Protein AF-A0A7Y2ZUD8-F1 (afdb_monomer_lite)

Sequence (60 aa):
MAKFRLDEIDHQILDMLIDNTRIPFTDIAKKLLISAGTVHVRVKKMEDAGIIKGSSLTLD

Foldseek 3Di:
DPDDDDDPLLVQLVVVCVVPVPDQLCVSCVVVVHDSVVSVVSVVVCVVVCVDVDDDDDDD

Radius of gyration: 12.05 Å; chains: 1; bounding box: 36×32×22 Å

Secondary structure (DSSP, 8-state):
-------HHHHHHHHHHHH-TT--HHHHHHHTTS-HHHHHHHHHHHHHTTSS--------

Structure (mmCIF, N/CA/C/O backbone):
data_AF-A0A7Y2ZUD8-F1
#
_entry.id   AF-A0A7Y2ZUD8-F1
#
loop_
_atom_site.group_PDB
_atom_site.id
_atom_site.type_symbol
_atom_site.label_atom_id
_atom_site.label_alt_id
_atom_site.label_comp_id
_atom_site.label_asym_id
_atom_site.label_entity_id
_atom_site.label_seq_id
_atom_site.pdbx_PDB_ins_code
_atom_site.Cartn_x
_atom_site.Cartn_y
_atom_site.Cartn_z
_atom_site.occupancy
_atom_site.B_iso_or_equiv
_atom_site.auth_seq_id
_atom_site.auth_comp_id
_atom_site.auth_asym_id
_atom_site.auth_atom_id
_atom_site.pdbx_PDB_model_num
ATOM 1 N N . MET A 1 1 ? 2.912 -25.336 4.076 1.00 45.72 1 MET A N 1
ATOM 2 C CA . MET A 1 1 ? 3.086 -23.913 3.710 1.00 45.72 1 MET A CA 1
ATOM 3 C C . MET A 1 1 ? 1.789 -23.197 4.036 1.00 45.72 1 MET A C 1
ATOM 5 O O . MET A 1 1 ? 0.746 -23.649 3.574 1.00 45.72 1 MET A O 1
ATOM 9 N N . ALA A 1 2 ? 1.816 -22.183 4.903 1.00 52.47 2 ALA A N 1
ATOM 10 C CA . ALA A 1 2 ? 0.612 -21.419 5.220 1.00 52.47 2 ALA A CA 1
ATOM 11 C C . ALA A 1 2 ? 0.130 -20.716 3.945 1.00 52.47 2 ALA A C 1
ATOM 13 O O . ALA A 1 2 ? 0.913 -20.065 3.257 1.00 52.47 2 ALA A O 1
ATOM 14 N N . LYS A 1 3 ? -1.139 -20.910 3.592 1.00 62.41 3 LYS A N 1
ATOM 15 C CA . LYS A 1 3 ? -1.747 -20.308 2.407 1.00 62.41 3 LYS A CA 1
ATOM 16 C C . LYS A 1 3 ? -1.925 -18.816 2.705 1.00 62.41 3 LYS A C 1
ATOM 18 O O . LYS A 1 3 ? -2.864 -18.451 3.407 1.00 62.41 3 LYS A O 1
ATOM 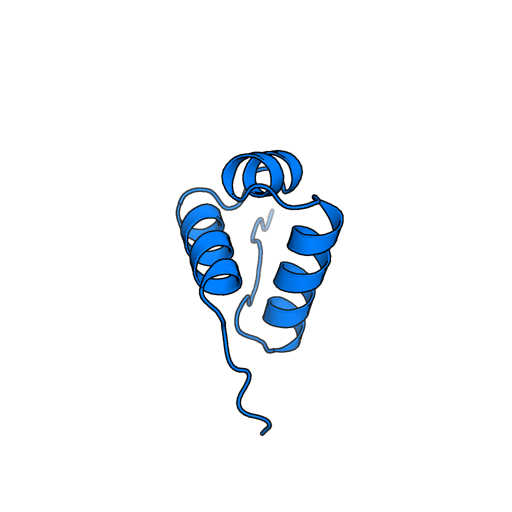23 N N . PHE A 1 4 ? -0.990 -17.976 2.263 1.00 78.00 4 PHE A N 1
ATOM 24 C CA . PHE A 1 4 ? -1.134 -16.526 2.376 1.00 78.00 4 PHE A CA 1
ATOM 25 C C . PHE A 1 4 ? -2.382 -16.116 1.591 1.00 78.00 4 PHE A C 1
ATOM 27 O O . PHE A 1 4 ? -2.491 -16.410 0.399 1.00 78.00 4 PHE A O 1
ATOM 34 N N . ARG A 1 5 ? -3.362 -15.524 2.276 1.00 86.88 5 ARG A N 1
ATOM 35 C CA . ARG A 1 5 ? -4.623 -15.107 1.664 1.00 86.88 5 ARG A CA 1
ATOM 36 C C . ARG A 1 5 ? -4.571 -13.602 1.458 1.00 86.88 5 ARG A C 1
ATOM 38 O O . ARG A 1 5 ? -4.597 -12.863 2.434 1.00 86.88 5 ARG A O 1
ATOM 45 N N . LEU A 1 6 ? -4.487 -13.202 0.195 1.00 92.69 6 LEU A N 1
ATOM 46 C CA . LEU A 1 6 ? -4.626 -11.812 -0.219 1.00 92.69 6 LEU A CA 1
ATOM 47 C C . LEU A 1 6 ? -6.074 -11.369 -0.010 1.00 92.69 6 LEU A C 1
ATOM 49 O O . LEU A 1 6 ? -7.006 -12.143 -0.264 1.00 92.69 6 LEU A O 1
ATOM 53 N N . ASP A 1 7 ? -6.251 -10.144 0.469 1.00 94.75 7 ASP A N 1
ATOM 54 C CA . ASP A 1 7 ? -7.542 -9.465 0.440 1.00 94.75 7 ASP A CA 1
ATOM 55 C C . ASP A 1 7 ? -7.610 -8.440 -0.705 1.00 94.75 7 ASP A C 1
ATOM 57 O O . ASP A 1 7 ? -6.666 -8.256 -1.475 1.00 94.75 7 ASP A O 1
ATOM 61 N N . GLU A 1 8 ? -8.755 -7.773 -0.837 1.00 96.00 8 GLU A N 1
ATOM 62 C CA . GLU A 1 8 ? -8.997 -6.798 -1.904 1.00 96.00 8 GLU A CA 1
ATOM 63 C C . GLU A 1 8 ? -8.035 -5.603 -1.870 1.00 96.00 8 GLU A C 1
ATOM 65 O O . GLU A 1 8 ? -7.737 -5.033 -2.918 1.00 96.00 8 GLU A O 1
ATOM 70 N N . ILE A 1 9 ? -7.538 -5.211 -0.693 1.00 96.25 9 ILE A N 1
ATOM 71 C CA . ILE A 1 9 ? -6.578 -4.110 -0.567 1.00 96.25 9 ILE A CA 1
ATOM 72 C C . ILE A 1 9 ? -5.203 -4.569 -1.042 1.00 96.25 9 ILE A C 1
ATOM 74 O O . ILE A 1 9 ? -4.531 -3.824 -1.748 1.00 96.25 9 ILE A O 1
ATOM 78 N N . ASP A 1 10 ? -4.790 -5.789 -0.697 1.00 96.06 10 ASP A N 1
ATOM 79 C CA . ASP A 1 10 ? -3.531 -6.350 -1.192 1.00 96.06 10 ASP A CA 1
ATOM 80 C C . ASP A 1 10 ? -3.535 -6.452 -2.721 1.00 96.06 10 ASP A C 1
ATOM 82 O O . ASP A 1 10 ? -2.561 -6.062 -3.362 1.00 96.06 10 ASP A O 1
ATOM 86 N N . HIS A 1 11 ? -4.649 -6.902 -3.307 1.00 96.50 11 HIS A N 1
ATOM 87 C CA . HIS A 1 11 ? -4.824 -6.936 -4.759 1.00 96.50 11 HIS A CA 1
ATOM 88 C C . HIS A 1 11 ? -4.708 -5.546 -5.390 1.00 96.50 11 HIS A C 1
ATOM 90 O O . HIS A 1 11 ? -3.932 -5.373 -6.322 1.00 96.50 11 HIS A O 1
ATOM 96 N N . GLN A 1 12 ? -5.380 -4.536 -4.835 1.00 97.81 12 GLN A N 1
ATOM 97 C CA . GLN A 1 12 ? -5.278 -3.166 -5.345 1.00 97.81 12 GLN A CA 1
ATOM 98 C C . GLN A 1 12 ? -3.860 -2.591 -5.222 1.00 97.81 12 GLN A C 1
ATOM 100 O O . GLN A 1 12 ? -3.386 -1.920 -6.135 1.00 97.81 12 GLN A O 1
ATOM 105 N N . ILE A 1 13 ? -3.153 -2.864 -4.119 1.00 96.56 13 ILE A N 1
ATOM 106 C CA . ILE A 1 13 ? -1.748 -2.461 -3.964 1.00 96.56 13 ILE A CA 1
ATOM 107 C C . ILE A 1 13 ? -0.888 -3.125 -5.046 1.00 96.56 13 ILE A C 1
ATOM 109 O O . ILE A 1 13 ? -0.073 -2.448 -5.673 1.00 96.56 13 ILE A O 1
ATOM 113 N N . LEU A 1 14 ? -1.070 -4.429 -5.277 1.00 95.00 14 LEU A N 1
ATOM 114 C CA . LEU A 1 14 ? -0.349 -5.166 -6.314 1.00 95.00 14 LEU A CA 1
ATOM 115 C C . LEU A 1 14 ? -0.640 -4.608 -7.707 1.00 95.00 14 LEU A C 1
ATOM 117 O O . LEU A 1 14 ? 0.310 -4.356 -8.437 1.00 95.00 14 LEU A O 1
ATOM 121 N N . ASP A 1 15 ? -1.901 -4.346 -8.050 1.00 96.00 15 ASP A N 1
ATOM 122 C CA . ASP A 1 15 ? -2.284 -3.782 -9.350 1.00 96.00 15 ASP A CA 1
ATOM 123 C C . ASP A 1 15 ? -1.571 -2.446 -9.610 1.00 96.00 15 ASP A C 1
ATOM 125 O O . ASP A 1 15 ? -1.023 -2.216 -10.687 1.00 96.00 15 ASP A O 1
ATOM 129 N N . MET A 1 16 ? -1.497 -1.584 -8.593 1.00 96.00 16 MET A N 1
ATOM 130 C CA . MET A 1 16 ? -0.823 -0.285 -8.687 1.00 96.00 16 MET A CA 1
ATOM 131 C C . MET A 1 16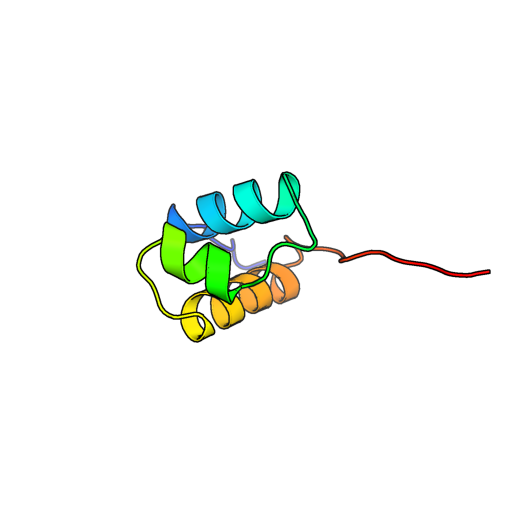 ? 0.700 -0.411 -8.795 1.00 96.00 16 MET A C 1
ATOM 133 O O . MET A 1 16 ? 1.328 0.369 -9.511 1.00 96.00 16 MET A O 1
ATOM 137 N N . LEU A 1 17 ? 1.302 -1.374 -8.091 1.00 93.06 17 LEU A N 1
ATOM 138 C CA . LEU A 1 17 ? 2.738 -1.650 -8.174 1.00 93.06 17 LEU A CA 1
ATOM 139 C C . LEU A 1 17 ? 3.119 -2.331 -9.493 1.00 93.06 17 LEU A C 1
ATOM 141 O O . LEU A 1 17 ? 4.210 -2.085 -9.997 1.00 93.06 17 LEU A O 1
ATOM 145 N N . ILE A 1 18 ? 2.244 -3.166 -10.057 1.00 92.06 18 ILE A N 1
ATOM 146 C CA . ILE A 1 18 ? 2.426 -3.786 -11.375 1.00 92.06 18 ILE A CA 1
ATOM 147 C C . ILE A 1 18 ? 2.395 -2.713 -12.466 1.00 92.06 18 ILE A C 1
ATOM 149 O O . ILE A 1 18 ? 3.249 -2.731 -13.351 1.00 92.06 18 ILE A O 1
ATOM 153 N N . ASP A 1 19 ? 1.451 -1.772 -12.381 1.00 93.88 19 ASP A N 1
ATOM 154 C CA . ASP A 1 19 ? 1.345 -0.644 -13.311 1.00 93.88 19 ASP A CA 1
ATOM 155 C C . ASP A 1 19 ? 2.555 0.301 -13.205 1.00 93.88 19 ASP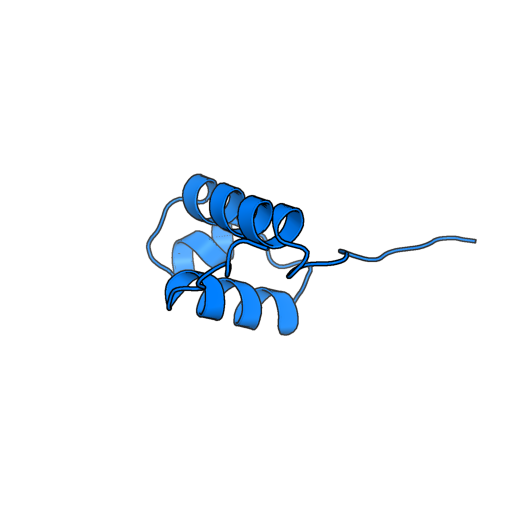 A C 1
ATOM 157 O O . ASP A 1 19 ? 3.155 0.691 -14.208 1.00 93.88 19 ASP A O 1
ATOM 161 N N . ASN A 1 20 ? 2.973 0.633 -11.980 1.00 91.25 20 ASN A N 1
ATOM 162 C CA . ASN A 1 20 ? 4.144 1.463 -11.733 1.00 91.25 20 ASN A CA 1
ATOM 163 C C . ASN A 1 20 ? 4.862 1.050 -10.446 1.00 91.25 20 ASN A C 1
ATOM 165 O O . ASN A 1 20 ? 4.534 1.510 -9.355 1.00 91.25 20 ASN A O 1
ATOM 169 N N . THR A 1 21 ? 5.937 0.276 -10.578 1.00 88.50 21 THR A N 1
ATOM 170 C CA . THR A 1 21 ? 6.734 -0.206 -9.435 1.00 88.50 21 THR A CA 1
ATOM 171 C C . THR A 1 21 ? 7.410 0.908 -8.633 1.00 88.50 21 THR A C 1
ATOM 173 O O . THR A 1 21 ? 7.839 0.677 -7.505 1.00 88.50 21 THR A O 1
ATOM 176 N N . ARG A 1 22 ? 7.509 2.125 -9.187 1.00 89.56 22 ARG A N 1
ATOM 177 C CA . ARG A 1 22 ? 8.097 3.303 -8.529 1.00 89.56 22 ARG A CA 1
ATOM 178 C C . ARG A 1 22 ? 7.053 4.211 -7.880 1.00 89.56 22 ARG A C 1
ATOM 180 O O . ARG A 1 22 ? 7.420 5.276 -7.382 1.00 89.56 22 ARG A O 1
ATOM 187 N N . ILE A 1 23 ? 5.770 3.839 -7.899 1.00 93.75 23 ILE A N 1
ATOM 188 C CA . ILE A 1 23 ? 4.721 4.632 -7.260 1.00 93.75 23 ILE A CA 1
ATOM 189 C C . ILE A 1 23 ? 5.006 4.768 -5.750 1.00 93.75 23 ILE A C 1
ATOM 191 O O . ILE A 1 23 ? 5.212 3.765 -5.060 1.00 93.75 23 ILE A O 1
ATOM 195 N N . PRO A 1 24 ? 5.021 5.994 -5.196 1.00 95.88 24 PRO A N 1
ATOM 196 C CA . PRO A 1 24 ? 5.207 6.177 -3.765 1.00 95.88 24 PRO A CA 1
ATOM 197 C C . PRO A 1 24 ? 4.067 5.539 -2.967 1.00 95.88 24 PRO A C 1
ATOM 199 O O . PRO A 1 24 ? 2.888 5.723 -3.280 1.00 95.88 24 PRO A O 1
ATOM 202 N N . PHE A 1 25 ? 4.391 4.871 -1.858 1.00 96.00 25 PHE A N 1
ATOM 203 C CA . PHE A 1 25 ? 3.371 4.285 -0.976 1.00 96.00 25 PHE A CA 1
ATOM 204 C C . PHE A 1 25 ? 2.401 5.332 -0.420 1.00 96.00 25 PHE A C 1
ATOM 206 O O . PHE A 1 25 ? 1.249 5.012 -0.145 1.00 96.00 25 PHE A O 1
ATOM 213 N N . THR A 1 26 ? 2.829 6.591 -0.291 1.00 97.31 26 THR A N 1
ATOM 214 C CA . THR A 1 26 ? 1.956 7.709 0.093 1.00 97.31 26 THR A CA 1
ATOM 215 C C . THR A 1 26 ? 0.844 7.959 -0.916 1.00 97.31 26 THR A C 1
ATOM 217 O O . THR A 1 26 ? -0.255 8.340 -0.523 1.00 97.31 26 THR A O 1
ATOM 220 N N . ASP A 1 27 ? 1.100 7.741 -2.203 1.00 97.69 27 ASP A N 1
ATOM 221 C CA . ASP A 1 27 ? 0.112 7.972 -3.254 1.00 97.69 27 ASP A CA 1
ATOM 222 C C . ASP A 1 27 ? -0.820 6.771 -3.417 1.00 97.69 27 ASP A C 1
ATOM 224 O O . ASP A 1 27 ? -2.022 6.960 -3.611 1.00 97.69 27 ASP A O 1
ATOM 228 N N . ILE A 1 28 ? -0.309 5.550 -3.212 1.00 97.56 28 ILE A N 1
ATOM 229 C CA . ILE A 1 28 ? -1.150 4.355 -3.037 1.00 97.56 28 ILE A CA 1
ATOM 230 C C . ILE A 1 28 ? -2.107 4.559 -1.856 1.00 97.56 28 ILE A C 1
ATOM 232 O O . ILE A 1 28 ? -3.316 4.393 -1.986 1.00 97.56 28 ILE A O 1
ATOM 236 N N . ALA A 1 29 ? -1.576 4.996 -0.716 1.00 97.75 29 ALA A N 1
ATOM 237 C CA . ALA A 1 29 ? -2.335 5.220 0.507 1.00 97.75 29 ALA A CA 1
ATOM 238 C C . ALA A 1 29 ? -3.465 6.245 0.326 1.00 97.75 29 ALA A C 1
ATOM 240 O O . ALA A 1 29 ? -4.596 5.986 0.733 1.00 97.75 29 ALA A O 1
ATOM 241 N N . LYS A 1 30 ? -3.186 7.369 -0.350 1.00 97.94 30 LYS A N 1
ATOM 242 C CA . LYS A 1 30 ? -4.204 8.376 -0.694 1.00 97.94 30 LYS A CA 1
ATOM 243 C C . LYS A 1 30 ? -5.319 7.795 -1.563 1.00 97.94 30 LYS A C 1
ATOM 245 O O . LYS A 1 30 ? -6.483 8.069 -1.296 1.00 97.94 30 LYS A O 1
ATOM 250 N N . LYS A 1 31 ? -4.977 7.003 -2.585 1.00 96.88 31 LYS A N 1
ATOM 251 C CA . LYS A 1 31 ? -5.960 6.397 -3.500 1.00 96.88 31 LYS A CA 1
ATOM 252 C C . LYS A 1 31 ? -6.832 5.346 -2.812 1.00 96.88 31 LYS A C 1
ATOM 254 O O . LYS A 1 31 ? -8.020 5.277 -3.096 1.00 96.88 31 LYS A O 1
ATOM 259 N N . LEU A 1 32 ? -6.252 4.572 -1.898 1.00 97.00 32 LEU A N 1
ATOM 260 C CA . LEU A 1 32 ? -6.946 3.513 -1.161 1.00 97.00 32 LEU A CA 1
ATOM 261 C C . LEU A 1 32 ? -7.572 3.992 0.160 1.00 97.00 32 LEU A C 1
ATOM 263 O O . LEU A 1 32 ? -8.140 3.182 0.886 1.00 97.00 32 LEU A O 1
ATOM 267 N N . LEU A 1 33 ? -7.475 5.290 0.480 1.00 96.81 33 LEU A N 1
ATOM 268 C CA . LEU A 1 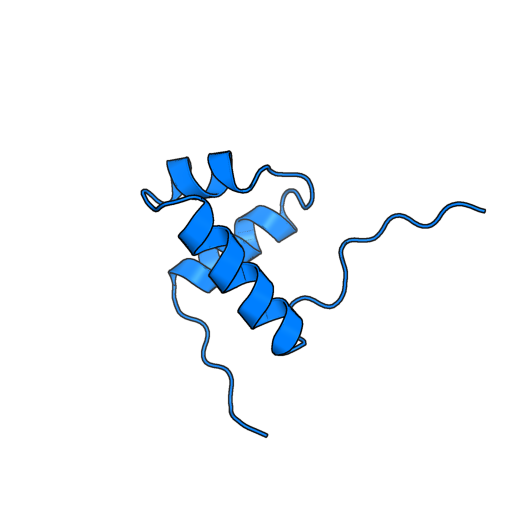33 ? -7.992 5.903 1.713 1.00 96.81 33 LEU A CA 1
ATOM 269 C C . LEU A 1 33 ? -7.482 5.223 3.000 1.00 96.81 33 LEU A C 1
ATOM 271 O O . LEU A 1 33 ? -8.210 5.072 3.980 1.00 96.81 33 LEU A O 1
ATOM 275 N N . ILE A 1 34 ? -6.206 4.832 3.010 1.00 96.56 34 ILE A N 1
ATOM 276 C CA . ILE A 1 34 ? -5.527 4.203 4.154 1.00 96.56 34 ILE A CA 1
ATOM 277 C C . ILE A 1 34 ? -4.230 4.938 4.493 1.00 96.56 34 ILE A C 1
ATOM 279 O O . ILE A 1 34 ? -3.807 5.849 3.788 1.00 96.56 34 ILE A O 1
ATOM 283 N N . SER A 1 35 ? -3.572 4.555 5.589 1.00 97.69 35 SER A N 1
ATOM 284 C CA . SER A 1 35 ? -2.275 5.139 5.943 1.00 97.69 35 SER A CA 1
ATOM 285 C C . SER A 1 35 ? -1.140 4.564 5.084 1.00 97.69 35 SER A C 1
ATOM 287 O O . SER A 1 35 ? -1.153 3.387 4.717 1.00 97.69 35 SER A O 1
ATOM 289 N N . ALA A 1 36 ? -0.099 5.363 4.832 1.00 96.62 36 ALA A N 1
ATOM 290 C CA . ALA A 1 36 ? 1.117 4.882 4.168 1.00 96.62 36 ALA A CA 1
ATOM 291 C C . ALA A 1 36 ? 1.797 3.742 4.950 1.00 96.62 36 ALA A C 1
ATOM 293 O O . ALA A 1 36 ? 2.344 2.820 4.347 1.00 96.62 36 ALA A O 1
ATOM 294 N N . GLY A 1 37 ? 1.699 3.755 6.286 1.00 97.50 37 GLY A N 1
ATOM 295 C CA . GLY A 1 37 ? 2.164 2.655 7.135 1.00 97.50 37 GLY A CA 1
ATOM 296 C C . GLY A 1 37 ? 1.402 1.352 6.879 1.00 97.50 37 GLY A C 1
ATOM 297 O O . GLY A 1 37 ? 2.007 0.284 6.842 1.00 97.50 37 GLY A O 1
ATOM 298 N N . THR A 1 38 ? 0.094 1.430 6.620 1.00 96.69 38 THR A N 1
ATOM 299 C CA . THR A 1 38 ? -0.734 0.269 6.257 1.00 96.69 38 THR A CA 1
ATOM 300 C C . THR A 1 38 ? -0.284 -0.341 4.931 1.00 96.69 38 THR A C 1
ATOM 302 O O . THR A 1 38 ? -0.130 -1.558 4.854 1.00 96.69 38 THR A O 1
ATOM 305 N N . VAL A 1 39 ? -0.024 0.490 3.913 1.00 97.25 39 VAL A N 1
ATOM 306 C CA . VAL A 1 39 ? 0.515 0.031 2.620 1.00 97.25 39 VAL A CA 1
ATOM 307 C C . VAL A 1 39 ? 1.870 -0.645 2.824 1.00 97.25 39 VAL A C 1
ATOM 309 O O . VAL A 1 39 ? 2.062 -1.770 2.375 1.00 97.25 39 VAL A O 1
ATOM 312 N N . HIS A 1 40 ? 2.775 -0.014 3.577 1.00 96.12 40 HIS A N 1
ATOM 313 C CA . HIS A 1 40 ? 4.110 -0.554 3.841 1.00 96.12 40 HIS A CA 1
ATOM 314 C C . HIS A 1 40 ? 4.063 -1.937 4.509 1.00 96.12 40 HIS A C 1
ATOM 316 O O . HIS A 1 40 ? 4.736 -2.864 4.065 1.00 96.12 40 HIS A O 1
ATOM 322 N N . VAL A 1 41 ? 3.240 -2.106 5.552 1.00 96.44 41 VAL A N 1
ATOM 323 C CA . VAL A 1 41 ? 3.092 -3.395 6.250 1.00 96.44 41 VAL A CA 1
ATOM 324 C C . VAL A 1 41 ? 2.533 -4.474 5.322 1.00 96.44 41 VAL A C 1
ATOM 326 O O . VAL A 1 41 ? 2.960 -5.623 5.407 1.00 96.44 41 VAL A O 1
ATOM 329 N N . ARG A 1 42 ? 1.588 -4.133 4.441 1.00 95.81 42 ARG A N 1
ATOM 330 C CA . ARG A 1 42 ? 1.004 -5.080 3.480 1.00 95.81 42 ARG A CA 1
ATOM 331 C C . ARG A 1 42 ? 2.000 -5.501 2.405 1.00 95.81 42 ARG A C 1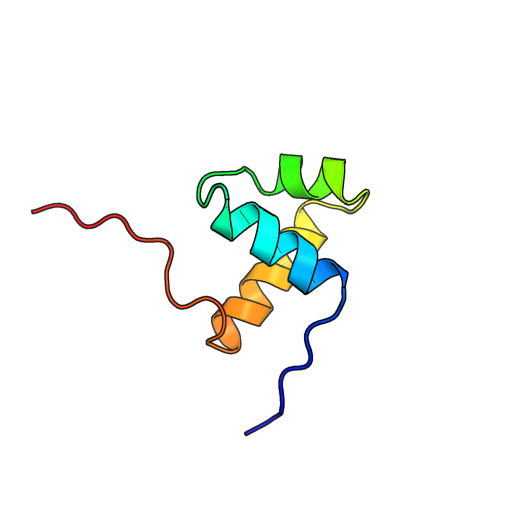
ATOM 333 O O . ARG A 1 42 ? 2.169 -6.698 2.197 1.00 95.81 42 ARG A O 1
ATOM 340 N N . VAL A 1 43 ? 2.710 -4.547 1.798 1.00 94.44 43 VAL A N 1
ATOM 341 C CA . VAL A 1 43 ? 3.775 -4.836 0.821 1.00 94.44 43 VAL A CA 1
ATOM 342 C C . VAL A 1 43 ? 4.820 -5.759 1.437 1.00 94.44 43 VAL A C 1
ATOM 344 O O . VAL A 1 43 ? 5.078 -6.826 0.889 1.00 94.44 43 VAL A O 1
ATOM 347 N N . LYS A 1 44 ? 5.306 -5.433 2.639 1.00 93.69 44 LYS A N 1
ATOM 348 C CA . LYS A 1 44 ? 6.276 -6.266 3.354 1.00 93.69 44 LYS A CA 1
ATOM 349 C C . LYS A 1 44 ? 5.766 -7.684 3.622 1.00 93.69 44 LYS A C 1
ATOM 351 O O . LYS A 1 44 ? 6.480 -8.648 3.391 1.00 93.69 44 LYS A O 1
ATOM 356 N N . LYS A 1 45 ? 4.508 -7.840 4.049 1.00 93.94 45 LYS A N 1
ATOM 357 C CA . LYS A 1 45 ? 3.901 -9.169 4.238 1.00 93.94 45 LYS A CA 1
ATOM 358 C C . LYS A 1 45 ? 3.844 -9.977 2.938 1.00 93.94 45 LYS A C 1
ATOM 360 O O . LYS A 1 45 ? 4.026 -11.190 2.980 1.00 93.94 45 LYS A O 1
ATOM 365 N N . MET A 1 46 ? 3.575 -9.330 1.804 1.00 93.69 46 MET A N 1
ATOM 366 C CA . MET A 1 46 ? 3.565 -9.978 0.490 1.00 93.69 46 MET A CA 1
ATOM 367 C C . MET A 1 46 ? 4.977 -10.325 -0.007 1.00 93.69 46 MET A C 1
ATOM 369 O O . MET A 1 46 ? 5.149 -11.358 -0.653 1.00 93.69 46 MET A O 1
ATOM 373 N N . GLU A 1 47 ? 5.987 -9.514 0.316 1.00 92.44 47 GLU A N 1
ATOM 374 C CA . GLU A 1 47 ? 7.406 -9.834 0.096 1.00 92.44 47 GLU A CA 1
ATOM 375 C C . GLU A 1 47 ? 7.838 -11.044 0.935 1.00 92.44 47 GLU A C 1
ATOM 377 O O . GLU A 1 47 ? 8.343 -12.024 0.388 1.00 92.44 47 GLU A O 1
ATOM 382 N N . ASP A 1 48 ? 7.545 -11.032 2.239 1.00 91.81 48 ASP A N 1
ATOM 383 C CA . ASP A 1 48 ? 7.849 -12.127 3.173 1.00 91.81 48 ASP A CA 1
ATOM 384 C C . ASP A 1 48 ? 7.150 -13.439 2.767 1.00 91.81 48 ASP A C 1
ATOM 386 O O . ASP A 1 48 ? 7.673 -14.536 2.972 1.00 91.81 48 ASP A O 1
ATOM 390 N N . ALA A 1 49 ? 5.966 -13.339 2.156 1.00 91.31 49 ALA A N 1
ATOM 391 C CA . ALA A 1 49 ? 5.223 -14.470 1.605 1.00 91.31 49 ALA A CA 1
ATOM 392 C C . ALA A 1 49 ? 5.747 -14.957 0.239 1.00 91.31 49 ALA A C 1
ATOM 394 O O . ALA A 1 49 ? 5.236 -15.945 -0.293 1.00 91.31 49 ALA A O 1
ATOM 395 N N . GLY A 1 50 ? 6.734 -14.276 -0.352 1.00 90.19 50 GLY A N 1
ATOM 396 C CA . GLY A 1 50 ? 7.295 -14.592 -1.667 1.00 90.19 50 GLY A CA 1
ATOM 397 C C . GLY A 1 50 ? 6.370 -14.272 -2.846 1.00 90.19 50 GLY A C 1
ATOM 398 O O . GLY A 1 50 ? 6.599 -14.771 -3.952 1.00 90.19 50 GLY A O 1
ATOM 399 N N . ILE A 1 51 ? 5.325 -13.468 -2.618 1.00 90.88 51 ILE A N 1
ATOM 400 C CA . ILE A 1 51 ? 4.401 -12.981 -3.652 1.00 90.88 51 ILE A CA 1
ATOM 401 C C . ILE A 1 51 ? 5.079 -11.862 -4.443 1.00 90.88 51 ILE A C 1
ATOM 403 O O . ILE A 1 51 ? 5.102 -11.901 -5.671 1.00 90.88 51 ILE A O 1
ATOM 407 N N . ILE A 1 52 ? 5.697 -10.909 -3.740 1.00 90.69 52 ILE A N 1
ATOM 408 C CA . ILE A 1 52 ? 6.557 -9.885 -4.338 1.00 90.69 52 ILE A CA 1
ATOM 409 C C . ILE A 1 52 ? 7.996 -10.396 -4.257 1.00 90.69 52 ILE A C 1
ATOM 411 O O . ILE A 1 52 ? 8.543 -10.560 -3.172 1.00 90.69 52 ILE A O 1
ATOM 415 N N . LYS A 1 53 ? 8.600 -10.702 -5.410 1.00 82.94 53 LYS A N 1
ATOM 416 C CA . LYS A 1 53 ? 9.933 -11.333 -5.479 1.00 82.94 53 LYS A CA 1
ATOM 417 C C . LYS A 1 53 ? 11.081 -10.367 -5.755 1.00 82.94 53 LYS A C 1
ATOM 419 O O . LYS A 1 53 ? 12.236 -10.771 -5.681 1.00 82.94 53 LYS A O 1
ATOM 424 N N . GLY A 1 54 ? 10.792 -9.114 -6.082 1.00 71.00 54 GLY A N 1
ATOM 425 C CA . GLY A 1 54 ? 11.830 -8.111 -6.270 1.00 71.00 54 GLY A CA 1
ATOM 426 C C . GLY A 1 54 ? 11.320 -6.819 -6.889 1.00 71.00 54 GLY A C 1
ATOM 427 O O . GLY A 1 54 ? 10.398 -6.818 -7.701 1.00 71.00 54 GLY A O 1
ATOM 428 N N . SER A 1 55 ? 11.978 -5.728 -6.515 1.00 62.38 55 SER A N 1
ATOM 429 C CA . SER A 1 55 ? 11.883 -4.402 -7.120 1.00 62.38 55 SER A CA 1
ATOM 430 C C . SER A 1 55 ? 13.209 -4.136 -7.839 1.00 62.38 55 SER A C 1
ATOM 432 O O . SER A 1 55 ? 14.179 -3.701 -7.221 1.00 62.38 55 SER A O 1
ATOM 434 N N . SER A 1 56 ? 13.333 -4.518 -9.109 1.00 64.12 56 SER A N 1
ATOM 435 C CA . SER A 1 56 ? 14.659 -4.593 -9.736 1.00 64.12 56 SER A CA 1
ATOM 436 C C . SER A 1 56 ? 15.168 -3.252 -10.272 1.00 64.12 56 SER A C 1
ATOM 438 O O . SER A 1 56 ? 14.499 -2.605 -11.081 1.00 64.12 56 SER A O 1
ATOM 440 N N . LEU A 1 57 ? 16.421 -2.937 -9.937 1.00 59.75 57 LEU A N 1
ATOM 441 C CA . LEU A 1 57 ? 17.385 -2.300 -10.833 1.00 59.75 57 LEU A CA 1
ATOM 442 C C . LEU A 1 57 ? 18.757 -2.937 -10.566 1.00 59.75 57 LEU A C 1
ATOM 444 O O . LEU A 1 57 ? 19.228 -2.917 -9.431 1.00 59.75 57 LEU A O 1
ATOM 448 N N . THR A 1 58 ? 19.384 -3.483 -11.605 1.00 65.25 58 THR A N 1
ATOM 449 C CA . THR A 1 58 ? 20.745 -4.033 -11.557 1.00 65.25 58 THR A CA 1
ATOM 450 C C . THR A 1 58 ? 21.618 -3.197 -12.486 1.00 65.25 58 THR A C 1
ATOM 452 O O . THR A 1 58 ? 21.228 -2.961 -13.630 1.00 65.25 58 THR A O 1
ATOM 455 N N . LEU A 1 59 ? 22.751 -2.711 -11.978 1.00 73.31 59 LEU A N 1
ATOM 456 C CA . LEU A 1 59 ? 23.766 -1.977 -12.737 1.00 73.31 59 LEU A CA 1
ATOM 457 C C . LEU A 1 59 ? 24.982 -2.890 -12.960 1.00 73.31 59 LEU A C 1
ATOM 459 O O . LEU A 1 59 ? 25.255 -3.723 -12.096 1.00 73.31 59 LEU A O 1
ATOM 463 N N . ASP A 1 60 ? 25.641 -2.718 -14.106 1.00 64.56 60 ASP A N 1
ATOM 464 C CA . ASP A 1 60 ? 26.838 -3.451 -14.56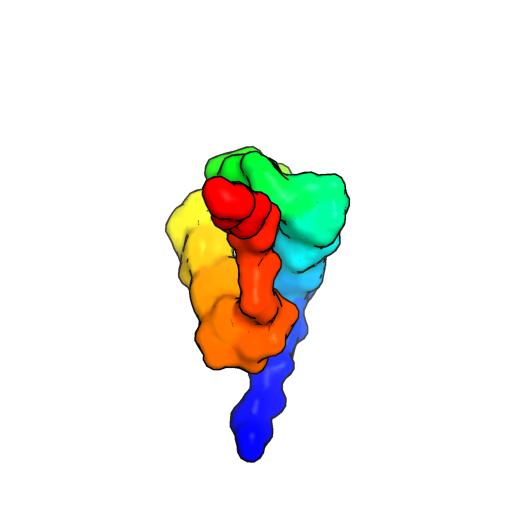3 1.00 64.56 60 ASP A CA 1
ATOM 465 C C . ASP A 1 60 ? 28.076 -3.151 -13.697 1.00 64.56 60 ASP A C 1
ATOM 467 O O . ASP A 1 60 ? 28.320 -1.948 -13.425 1.00 64.56 60 ASP A O 1
#

pLDDT: mean 88.82, std 12.86, range [45.72, 97.94]